Protein AF-A0A345VII1-F1 (afdb_monomer)

Mean predicted aligned error: 13.15 Å

Nearest PDB structures (foldseek):
  8q90-assembly1_B  TM=6.879E-01  e=6.626E-01  Haloferax mediterranei
  2dbb-assembly1_B  TM=5.828E-01  e=3.978E-01  Pyrococcus horikoshii OT3
  2pmh-assembly1_A  TM=6.016E-01  e=6.260E-01  Sulfurisphaera tokodaii str. 7
  2efo-assembly1_A  TM=4.997E-01  e=2.831E-01  Sulfurisphaera tokodaii str. 7
  2cfx-assembly1_C  TM=5.653E-01  e=1.737E+00  Bacillus subtilis

Foldseek 3Di:
DDDQDPVLLVVLLVQQVDPPDDLVVSCVVVVHDSVVSVVSVVVCCVPVVRHRQHDDDPVLLVCCQVPCQPQNQPRSCVVSVYDSVVSVVSCVVVVHHHNPVVLVVLLVVQLVCQVVVDALVVSCVVVVHDSVVSVVSCVVVVSPHHHDDPVRVVVVVVVVVVVVVVPDPDPPDD

Organism: NCBI:txid82348

Solvent-accessible surface area (backbone atoms only — not comparable to full-atom values): 10188 Å² total; per-residue (Å²): 132,88,78,82,52,66,66,62,49,51,52,49,53,54,44,31,67,43,83,82,68,50,65,61,60,53,12,60,76,70,74,46,52,52,66,59,49,52,52,51,50,54,48,40,36,73,76,70,64,53,63,50,71,88,56,83,48,73,67,56,50,52,49,46,71,75,40,28,41,78,60,28,41,62,58,48,12,64,76,68,75,49,54,35,68,61,42,44,55,50,32,53,77,69,74,48,61,59,56,68,54,70,56,53,56,50,50,53,51,52,51,52,43,36,75,74,66,41,33,52,74,55,48,22,64,74,69,73,45,56,66,67,59,53,50,49,50,30,65,78,65,70,60,78,64,42,72,74,51,74,66,59,48,52,51,50,51,50,55,51,50,53,57,51,62,71,66,53,81,79,78,75,80,127

Structure (mmCIF, N/CA/C/O backbone):
data_AF-A0A345VII1-F1
#
_entry.id   AF-A0A345VII1-F1
#
loop_
_atom_site.group_PDB
_atom_site.id
_atom_site.type_symbol
_atom_site.label_atom_id
_atom_site.label_alt_id
_atom_site.label_comp_id
_atom_site.label_asym_id
_atom_site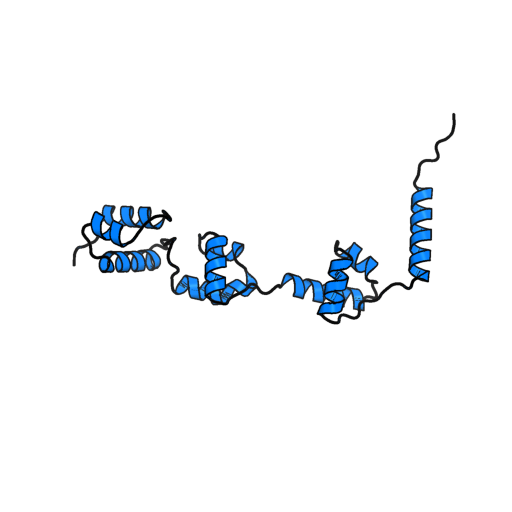.label_entity_id
_atom_site.label_seq_id
_atom_site.pdbx_PDB_ins_code
_atom_site.Cartn_x
_atom_site.Cartn_y
_atom_site.Cartn_z
_atom_site.occupancy
_atom_site.B_iso_or_equiv
_atom_site.auth_seq_id
_atom_site.auth_comp_id
_atom_site.auth_asym_id
_atom_site.auth_atom_id
_atom_site.pdbx_PDB_model_num
ATOM 1 N N . MET A 1 1 ? -27.534 2.969 29.609 1.00 61.22 1 MET A N 1
ATOM 2 C CA . MET A 1 1 ? -26.223 3.123 28.932 1.00 61.22 1 MET A CA 1
ATOM 3 C C . MET A 1 1 ? -25.703 4.528 29.203 1.00 61.22 1 MET A C 1
ATOM 5 O O . MET A 1 1 ? -26.478 5.458 29.041 1.00 61.22 1 MET A O 1
ATOM 9 N N . LYS A 1 2 ? -24.439 4.694 29.624 1.00 80.56 2 LYS A N 1
ATOM 10 C CA . LYS A 1 2 ? -23.832 6.023 29.838 1.00 80.56 2 LYS A CA 1
ATOM 11 C C . LYS A 1 2 ? -23.651 6.728 28.487 1.00 80.56 2 LYS A C 1
ATOM 13 O O . LYS A 1 2 ? -22.899 6.229 27.642 1.00 80.56 2 LYS A O 1
ATOM 18 N N . VAL A 1 3 ? -24.327 7.861 28.295 1.00 91.00 3 VAL A N 1
ATOM 19 C CA . VAL A 1 3 ? -24.188 8.724 27.107 1.00 91.00 3 VAL A CA 1
ATOM 20 C C . VAL A 1 3 ? -22.751 9.244 27.031 1.00 91.00 3 VAL A C 1
ATOM 22 O O . VAL A 1 3 ? -22.128 9.450 28.068 1.00 91.00 3 VAL A O 1
ATOM 25 N N . TRP A 1 4 ? -22.186 9.344 25.828 1.00 95.44 4 TRP A N 1
ATOM 26 C CA . TRP A 1 4 ? -20.849 9.911 25.621 1.00 95.44 4 TRP A CA 1
ATOM 27 C C . TRP A 1 4 ? -20.920 11.431 25.662 1.00 95.44 4 TRP A C 1
ATOM 29 O O . TRP A 1 4 ? -21.730 11.988 24.923 1.00 95.44 4 TRP A O 1
ATOM 39 N N . SER A 1 5 ? -20.080 12.071 26.477 1.00 95.88 5 SER A N 1
ATOM 40 C CA . SER A 1 5 ? -19.937 13.530 26.429 1.00 95.88 5 SER A CA 1
ATOM 41 C C . SER A 1 5 ? -19.120 13.966 25.207 1.00 95.88 5 SER A C 1
ATOM 43 O O . SER A 1 5 ? -18.499 13.135 24.521 1.00 95.88 5 SER A O 1
ATOM 45 N N . GLU A 1 6 ? -19.151 15.263 24.910 1.00 94.44 6 GLU A N 1
ATOM 46 C CA . GLU A 1 6 ? -18.331 15.852 23.849 1.00 94.44 6 GLU A CA 1
ATOM 47 C C . GLU A 1 6 ? -16.846 15.724 24.200 1.00 94.44 6 GLU A C 1
ATOM 49 O O . GLU A 1 6 ? -16.083 15.192 23.403 1.00 94.44 6 GLU A O 1
ATOM 54 N N . GLU A 1 7 ? -16.463 16.007 25.446 1.00 94.94 7 GLU A N 1
ATOM 55 C CA . GLU A 1 7 ? -15.080 15.920 25.927 1.00 94.94 7 GLU A CA 1
ATOM 56 C C . GLU A 1 7 ? -14.535 14.485 25.884 1.00 94.94 7 GLU A C 1
ATOM 58 O O . GLU A 1 7 ? -13.402 14.257 25.460 1.00 94.94 7 GLU A O 1
ATOM 63 N N . GLU A 1 8 ? -15.341 13.485 26.273 1.00 95.81 8 GLU A N 1
ATOM 64 C CA . GLU A 1 8 ? -14.959 12.070 26.139 1.00 95.81 8 GLU A CA 1
ATOM 65 C C . GLU A 1 8 ? -14.763 11.691 24.659 1.00 95.81 8 GLU A C 1
ATOM 67 O O . GLU A 1 8 ? -13.914 10.858 24.326 1.00 95.81 8 GLU A O 1
ATOM 72 N N . THR A 1 9 ? -15.571 12.271 23.765 1.00 95.19 9 THR A N 1
ATOM 73 C CA . THR A 1 9 ? -15.489 12.026 22.321 1.00 95.19 9 THR A CA 1
ATOM 74 C C . THR A 1 9 ? -14.246 12.685 21.725 1.00 95.19 9 THR A C 1
ATOM 76 O O . THR A 1 9 ? -13.521 12.022 20.982 1.00 95.19 9 THR A O 1
ATOM 79 N N . ASP A 1 10 ? -13.957 13.929 22.093 1.00 94.12 10 ASP A N 1
ATOM 80 C CA . ASP A 1 10 ? -12.792 14.683 21.631 1.00 94.12 10 ASP A CA 1
ATOM 81 C C . ASP A 1 10 ? -11.490 14.056 22.117 1.00 94.12 10 ASP A C 1
ATOM 83 O O . ASP A 1 10 ? -10.571 13.842 21.324 1.00 94.12 10 ASP A O 1
ATOM 87 N N . TYR A 1 11 ? -11.436 13.652 23.390 1.00 94.12 11 TYR A N 1
ATOM 88 C CA . TYR A 1 11 ? -10.303 12.907 23.929 1.00 94.12 11 TYR A CA 1
ATOM 89 C C . TYR A 1 11 ? -10.073 11.601 23.159 1.00 94.12 11 TYR A C 1
ATOM 91 O O . TYR A 1 11 ? -8.945 11.279 22.783 1.00 94.12 11 TYR A O 1
ATOM 99 N N . LEU A 1 12 ? -11.144 10.857 22.863 1.00 93.56 12 LEU A N 1
ATOM 100 C CA . LEU A 1 12 ? -11.037 9.631 22.080 1.00 93.56 12 LEU A CA 1
ATOM 101 C C . LEU A 1 12 ? -10.494 9.910 20.671 1.00 93.56 12 LEU A C 1
ATOM 103 O O . LEU A 1 12 ? -9.603 9.193 20.223 1.00 93.56 12 LEU A O 1
ATOM 107 N N . ILE A 1 13 ? -10.994 10.937 19.978 1.00 91.88 13 ILE A N 1
ATOM 108 C CA . ILE A 1 13 ? -10.514 11.329 18.643 1.00 91.88 13 ILE A CA 1
ATOM 109 C C . ILE A 1 13 ? -9.035 11.724 18.693 1.00 91.88 13 ILE A C 1
ATOM 111 O O . ILE A 1 13 ? -8.254 11.266 17.854 1.00 91.88 13 ILE A O 1
ATOM 115 N N . TYR A 1 14 ? -8.639 12.504 19.701 1.00 90.69 14 TYR A N 1
ATOM 116 C CA . TYR A 1 14 ? -7.248 12.869 19.940 1.00 90.69 14 TYR A CA 1
ATOM 117 C C . TYR A 1 14 ? -6.367 11.622 20.088 1.00 90.69 14 TYR A C 1
ATOM 119 O O . TYR A 1 14 ? -5.403 11.456 19.338 1.00 90.69 14 TYR A O 1
ATOM 127 N N . CYS A 1 15 ? -6.739 10.683 20.961 1.00 90.69 15 CYS A N 1
ATOM 128 C CA . CYS A 1 15 ? -5.976 9.452 21.145 1.00 90.69 15 CYS A CA 1
ATOM 129 C C . CYS A 1 15 ? -5.894 8.605 19.871 1.00 90.69 15 CYS A C 1
ATOM 131 O O . CYS A 1 15 ? -4.831 8.070 19.584 1.00 90.69 15 CYS A O 1
ATOM 133 N N . LEU A 1 16 ? -6.979 8.487 19.095 1.00 88.44 16 LEU A N 1
ATOM 134 C CA . LEU A 1 16 ? -6.993 7.724 17.837 1.00 88.44 16 LEU A CA 1
ATOM 135 C C . LEU A 1 16 ? -6.029 8.285 16.779 1.00 88.44 16 LEU A C 1
ATOM 137 O O . LEU A 1 16 ? -5.558 7.530 15.919 1.00 88.44 16 LEU A O 1
ATOM 141 N N . SER A 1 17 ? -5.777 9.596 16.830 1.00 82.19 17 SER A N 1
ATOM 142 C CA . SER A 1 17 ? -4.852 10.290 15.935 1.00 82.19 17 SER A CA 1
ATOM 143 C C . SER A 1 17 ? -3.384 10.046 16.302 1.00 82.19 17 SER A C 1
ATOM 145 O O . SER A 1 17 ? -2.533 9.937 15.412 1.00 82.19 17 SER A O 1
ATOM 147 N N . ASP A 1 18 ? -3.093 9.880 17.595 1.00 77.94 18 ASP A N 1
ATOM 148 C CA . ASP A 1 18 ? -1.789 9.441 18.073 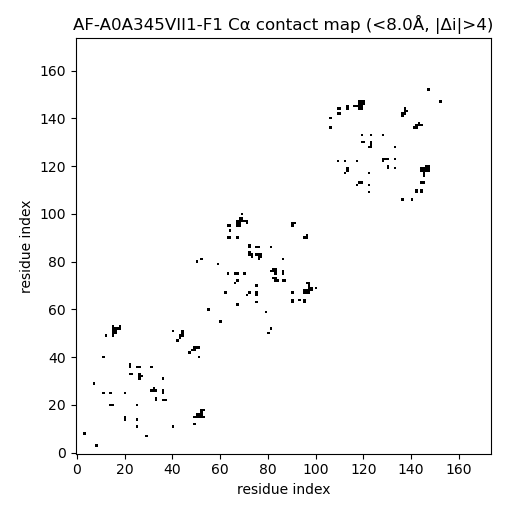1.00 77.94 18 ASP A CA 1
ATOM 149 C C . ASP A 1 18 ? -1.598 7.951 17.728 1.00 77.94 18 ASP A C 1
ATOM 151 O O . ASP A 1 18 ? -2.510 7.138 17.796 1.00 77.94 18 ASP A O 1
ATOM 155 N N . ARG A 1 19 ? -0.406 7.543 17.297 1.00 68.31 19 ARG A N 1
ATOM 156 C CA . ARG A 1 19 ? -0.123 6.137 16.953 1.00 68.31 19 ARG A CA 1
ATOM 157 C C . ARG A 1 19 ? 0.231 5.288 18.173 1.00 68.31 19 ARG A C 1
ATOM 159 O O . ARG A 1 19 ? 0.369 4.071 18.032 1.00 68.31 19 ARG A O 1
ATOM 166 N N . SER A 1 20 ? 0.399 5.913 19.336 1.00 73.25 20 SER A N 1
ATOM 167 C CA . SER A 1 20 ? 0.918 5.277 20.547 1.00 73.25 20 SER A CA 1
ATOM 168 C C . SER A 1 20 ? -0.156 4.668 21.462 1.00 73.25 20 SER A C 1
ATOM 170 O O . SER A 1 20 ? 0.176 3.865 22.331 1.00 73.25 20 SER A O 1
ATOM 172 N N . TYR A 1 21 ? -1.443 4.968 21.250 1.00 82.31 21 TYR A N 1
ATOM 173 C CA . TYR A 1 21 ? -2.481 4.612 22.221 1.00 82.31 21 TYR A CA 1
ATOM 174 C C . TYR A 1 21 ? -2.796 3.107 22.322 1.00 82.31 21 TYR A C 1
ATOM 176 O O . TYR A 1 21 ? -2.658 2.287 21.393 1.00 82.31 21 TYR A O 1
ATOM 184 N N . ASN A 1 22 ? -3.347 2.764 23.483 1.00 87.31 22 ASN A N 1
ATOM 185 C CA . ASN A 1 22 ? -3.971 1.489 23.781 1.00 87.31 22 ASN A CA 1
ATOM 186 C C . ASN A 1 22 ? -5.424 1.723 24.216 1.00 87.31 22 ASN A C 1
ATOM 188 O O . ASN A 1 22 ? -5.724 2.597 25.021 1.00 87.31 22 ASN A O 1
ATOM 192 N N . ARG A 1 23 ? -6.354 0.927 23.674 1.00 91.19 23 ARG A N 1
ATOM 193 C CA . ARG A 1 23 ? -7.783 1.038 24.006 1.00 91.19 23 ARG A CA 1
ATOM 194 C C . ARG A 1 23 ? -8.074 0.688 25.466 1.00 91.19 23 ARG A C 1
ATOM 196 O O . ARG A 1 23 ? -9.090 1.145 25.974 1.00 91.19 23 ARG A O 1
ATOM 203 N N . LYS A 1 24 ? -7.227 -0.125 26.111 1.00 93.00 24 LYS A N 1
ATOM 204 C CA . LYS A 1 24 ? -7.336 -0.425 27.547 1.00 93.00 24 LYS A CA 1
ATOM 205 C C . LYS A 1 24 ? -7.081 0.828 28.380 1.00 93.00 24 LYS A C 1
ATOM 207 O O . LYS A 1 24 ? -7.939 1.187 29.168 1.00 93.00 24 LYS A O 1
ATOM 212 N N . ASP A 1 25 ? -5.992 1.529 28.095 1.00 92.38 25 ASP A N 1
ATOM 213 C CA . ASP A 1 25 ? -5.588 2.740 28.813 1.00 92.38 25 ASP A CA 1
ATOM 214 C C . ASP A 1 25 ? -6.625 3.863 28.625 1.00 92.38 25 ASP A C 1
ATOM 216 O O . ASP A 1 25 ? -7.009 4.528 29.580 1.00 92.38 25 ASP A O 1
ATOM 220 N N . ILE A 1 26 ? -7.180 4.011 27.412 1.00 93.56 26 ILE A N 1
ATOM 221 C CA . ILE A 1 26 ? -8.301 4.938 27.156 1.00 93.56 26 ILE A CA 1
ATOM 222 C C . ILE A 1 26 ? -9.537 4.553 27.976 1.00 93.56 26 ILE A C 1
ATOM 224 O O . ILE A 1 26 ? -10.226 5.415 28.515 1.00 93.56 26 ILE A O 1
ATOM 228 N N . ALA A 1 27 ? -9.861 3.261 28.026 1.00 95.12 27 ALA A N 1
ATOM 229 C CA . ALA A 1 27 ? -11.020 2.769 28.757 1.00 95.12 27 ALA A CA 1
ATOM 230 C C . ALA A 1 27 ? -10.871 3.020 30.265 1.00 95.12 27 ALA A C 1
ATOM 232 O O . ALA A 1 27 ? -11.819 3.484 30.894 1.00 95.12 27 ALA A O 1
ATOM 233 N N . GLU A 1 28 ? -9.678 2.784 30.808 1.00 95.69 28 GLU A N 1
ATOM 234 C CA . GLU A 1 28 ? -9.321 3.081 32.194 1.00 95.69 28 GLU A CA 1
ATOM 235 C C . GLU A 1 28 ? -9.428 4.580 32.495 1.00 95.69 28 GLU A C 1
ATOM 237 O O . GLU A 1 28 ? -10.163 4.961 33.402 1.00 95.69 28 GLU A O 1
ATOM 242 N N . PHE A 1 29 ? -8.805 5.432 31.673 1.00 94.31 29 PHE A N 1
ATOM 243 C CA . PHE A 1 29 ? -8.842 6.888 31.843 1.00 94.31 29 PHE A CA 1
ATOM 244 C C . PHE A 1 29 ? -10.268 7.459 31.797 1.00 94.31 29 PHE A C 1
ATOM 246 O O . PHE A 1 29 ? -10.630 8.311 32.603 1.00 94.31 29 PHE A O 1
ATOM 253 N N . LEU A 1 30 ? -11.106 6.968 30.879 1.00 94.06 30 LEU A N 1
ATOM 254 C CA . LEU A 1 30 ? -12.494 7.420 30.731 1.00 94.06 30 LEU A CA 1
ATOM 255 C C . LEU A 1 30 ? -13.472 6.739 31.707 1.00 94.06 30 LEU A C 1
ATOM 257 O O . LEU A 1 30 ? -14.671 7.040 31.685 1.00 94.06 30 LEU A O 1
ATOM 261 N N . GLY A 1 31 ? -13.010 5.777 32.514 1.00 95.12 31 GLY A N 1
ATOM 262 C CA . GLY A 1 31 ? -13.871 4.969 33.380 1.00 95.12 31 GLY A CA 1
ATOM 263 C C . GLY A 1 31 ? -14.953 4.206 32.601 1.00 95.12 31 GLY A C 1
ATOM 264 O O . GLY A 1 31 ? -16.108 4.131 33.026 1.00 95.12 31 GLY A O 1
ATOM 265 N N . ARG A 1 32 ? -14.617 3.686 31.415 1.00 95.06 32 ARG A N 1
ATOM 266 C CA . ARG A 1 32 ? -15.520 2.932 30.528 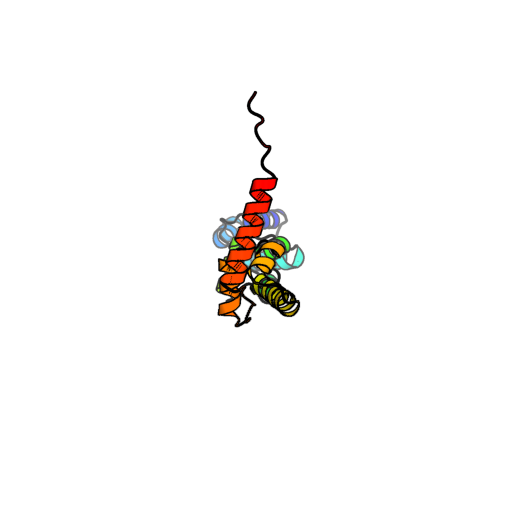1.00 95.06 32 ARG A CA 1
ATOM 267 C C . ARG A 1 32 ? -14.984 1.528 30.27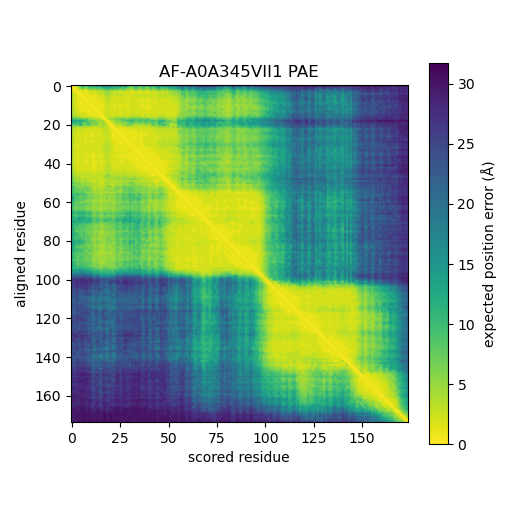2 1.00 95.06 32 ARG A C 1
ATOM 269 O O . ARG A 1 32 ? -13.818 1.230 30.478 1.00 95.06 32 ARG A O 1
ATOM 276 N N . SER A 1 33 ? -15.835 0.641 29.760 1.00 95.81 33 SER A N 1
ATOM 277 C CA . SER A 1 33 ? -15.369 -0.663 29.284 1.00 95.81 33 SER A CA 1
ATOM 278 C C . SER A 1 33 ? -14.668 -0.541 27.927 1.00 95.81 33 SER A C 1
ATOM 280 O O . SER A 1 33 ? -15.056 0.264 27.074 1.00 95.81 33 SER A O 1
ATOM 282 N N . VAL A 1 34 ? -13.685 -1.410 27.675 1.00 95.31 34 VAL A N 1
ATOM 283 C CA . VAL A 1 34 ? -13.000 -1.513 26.371 1.00 95.31 34 VAL A CA 1
ATOM 284 C C . VAL A 1 34 ? -13.996 -1.753 25.229 1.00 95.31 34 VAL A C 1
ATOM 286 O O . VAL A 1 34 ? -13.821 -1.233 24.124 1.00 95.31 34 VAL A O 1
ATOM 289 N N . SER A 1 35 ? -15.076 -2.494 25.494 1.00 94.19 35 SER A N 1
ATOM 290 C CA . SER A 1 35 ? -16.165 -2.724 24.541 1.00 94.19 35 SER A CA 1
ATOM 291 C C . SER A 1 35 ? -16.930 -1.436 24.224 1.00 94.19 35 SER A C 1
ATOM 293 O O . SER A 1 35 ? -17.194 -1.160 23.056 1.00 94.19 35 SER A O 1
ATOM 295 N N . SER A 1 36 ? -17.226 -0.601 25.230 1.00 95.19 36 SER A N 1
ATOM 296 C CA . SER A 1 36 ? -17.854 0.711 25.018 1.00 95.19 36 SER A CA 1
ATOM 297 C C . SER A 1 36 ? -16.968 1.622 24.167 1.00 95.19 36 SER A C 1
ATOM 299 O O . SER A 1 36 ? -17.471 2.276 23.254 1.00 95.19 36 SER A O 1
ATOM 301 N N . VAL A 1 37 ? -15.660 1.657 24.445 1.00 94.69 37 VAL A N 1
ATOM 302 C CA . VAL A 1 37 ? -14.685 2.426 23.654 1.00 94.69 37 VAL A CA 1
ATOM 303 C C . VAL A 1 37 ? -14.642 1.906 22.217 1.00 94.69 37 VAL A C 1
ATOM 305 O O . VAL A 1 37 ? -14.792 2.679 21.277 1.00 94.69 37 VAL A O 1
ATOM 308 N N . SER A 1 38 ? -14.528 0.590 22.024 1.00 91.88 38 SER A N 1
ATOM 309 C CA . SER A 1 38 ? -14.468 -0.027 20.691 1.00 91.88 38 SER A CA 1
ATOM 310 C C . SER A 1 38 ? -15.723 0.252 19.857 1.00 91.88 38 SER A C 1
ATOM 312 O O . SER A 1 38 ? -15.606 0.591 18.678 1.00 91.88 38 SER A O 1
ATOM 314 N N . ASN A 1 39 ? -16.909 0.191 20.469 1.00 92.88 39 ASN A N 1
ATOM 315 C CA . ASN A 1 39 ? -18.166 0.535 19.804 1.00 92.88 39 ASN A CA 1
ATOM 316 C C . ASN A 1 39 ? -18.221 2.019 19.426 1.00 92.88 39 ASN A C 1
ATOM 318 O O . ASN A 1 39 ? -18.589 2.351 18.300 1.00 92.88 39 ASN A O 1
ATOM 322 N N . LYS A 1 40 ? -17.807 2.925 20.321 1.00 94.38 40 LYS A N 1
ATOM 323 C CA . LYS A 1 40 ? -17.756 4.361 20.008 1.00 94.38 40 LYS A CA 1
ATOM 324 C C . LYS A 1 40 ? -16.795 4.650 18.857 1.00 94.38 40 LYS A C 1
ATOM 326 O O . LYS A 1 40 ? -17.184 5.361 17.936 1.00 94.38 40 LYS A O 1
ATOM 331 N N . ILE A 1 41 ? -15.601 4.050 18.855 1.00 92.25 41 ILE A N 1
ATOM 332 C CA . ILE A 1 41 ? -14.646 4.152 17.740 1.00 92.25 41 ILE A CA 1
ATOM 333 C C . ILE A 1 41 ? -15.313 3.687 16.444 1.00 92.25 41 ILE A C 1
ATOM 335 O O . ILE A 1 41 ? -15.279 4.404 15.450 1.00 92.25 41 ILE A O 1
ATOM 339 N N . TYR A 1 42 ? -15.950 2.512 16.440 1.00 88.81 42 TYR A N 1
ATOM 340 C CA . TYR A 1 42 ? -16.652 2.001 15.260 1.00 88.81 42 TYR A CA 1
ATOM 341 C C . TYR A 1 42 ? -17.668 3.013 14.705 1.00 88.81 42 TYR A C 1
ATOM 343 O O . TYR A 1 42 ? -17.669 3.283 13.502 1.00 88.81 42 TYR A O 1
ATOM 351 N N . HIS A 1 43 ? -18.482 3.617 15.575 1.00 90.75 43 HIS A N 1
ATOM 352 C CA . HIS A 1 43 ? -19.446 4.634 15.165 1.00 90.75 43 HIS A CA 1
ATOM 353 C C . HIS A 1 43 ? -18.767 5.887 14.609 1.00 90.75 43 HIS A C 1
ATOM 355 O O . HIS A 1 43 ? -19.103 6.283 13.499 1.00 90.75 43 HIS A O 1
ATOM 361 N N . LEU A 1 44 ? -17.771 6.447 15.303 1.00 90.62 44 LEU A N 1
ATOM 362 C CA . LEU A 1 44 ? -17.034 7.637 14.853 1.00 90.62 44 LEU A CA 1
ATOM 363 C C . LEU A 1 44 ? -16.400 7.443 13.471 1.00 90.62 44 LEU A C 1
ATOM 365 O O . LEU A 1 44 ? -16.466 8.324 12.618 1.00 90.62 44 LEU A O 1
ATOM 369 N N . ARG A 1 45 ? -15.846 6.258 13.207 1.00 86.06 45 ARG A N 1
ATOM 370 C CA . ARG A 1 45 ? -15.290 5.918 11.892 1.00 86.06 45 ARG A CA 1
ATOM 371 C C . ARG A 1 45 ? -16.353 5.915 10.797 1.00 86.06 45 ARG A C 1
ATOM 373 O O . ARG A 1 45 ? -16.086 6.353 9.684 1.00 86.06 45 ARG A O 1
ATOM 380 N N . LYS A 1 46 ? -17.550 5.407 11.103 1.00 81.94 46 LYS A N 1
ATOM 381 C CA . LYS A 1 46 ? -18.655 5.288 10.145 1.00 81.94 46 LYS A CA 1
ATOM 382 C C . LYS A 1 46 ? -19.363 6.622 9.898 1.00 81.94 46 LYS A C 1
ATOM 384 O O . LYS A 1 46 ? -19.773 6.871 8.771 1.00 81.94 46 LYS A O 1
ATOM 389 N N . THR A 1 47 ? -19.542 7.441 10.933 1.00 87.50 47 THR A N 1
ATOM 390 C CA . THR A 1 47 ? -20.357 8.664 10.866 1.00 87.50 47 THR A CA 1
ATOM 391 C C . THR A 1 47 ? -19.536 9.926 10.637 1.00 87.50 47 THR A C 1
ATOM 393 O O . THR A 1 47 ? -20.022 10.837 9.983 1.00 87.50 47 THR A O 1
ATOM 396 N N . GLN A 1 48 ? -18.311 9.988 11.162 1.00 87.25 48 GLN A N 1
ATOM 397 C CA . GLN A 1 48 ? -17.454 11.181 11.115 1.00 87.25 48 GLN A CA 1
ATOM 398 C C . GLN A 1 48 ? -16.143 10.949 10.349 1.00 87.25 48 GLN A C 1
ATOM 400 O O . GLN A 1 48 ? -15.337 11.862 10.222 1.00 87.25 48 GLN A O 1
ATOM 405 N N . GLY A 1 49 ? -15.897 9.735 9.843 1.00 82.06 49 GLY A N 1
ATOM 406 C CA . GLY A 1 49 ? -14.689 9.431 9.071 1.00 82.06 49 GLY A CA 1
ATOM 407 C C . GLY A 1 49 ? -13.395 9.457 9.890 1.00 82.06 49 GLY A C 1
ATOM 408 O O . GLY A 1 49 ? -12.314 9.545 9.312 1.00 82.06 49 GLY A O 1
ATOM 409 N N . VAL A 1 50 ? -13.484 9.369 11.222 1.00 86.62 50 VAL A N 1
ATOM 410 C CA . VAL A 1 50 ? -12.309 9.349 12.106 1.00 86.62 50 VAL A CA 1
ATOM 411 C C . VAL A 1 50 ? -11.393 8.183 11.726 1.00 86.62 50 VAL A C 1
ATOM 413 O O . VAL A 1 50 ? -11.855 7.063 11.502 1.00 86.62 50 VAL A O 1
ATOM 416 N N . ILE A 1 51 ? -10.084 8.425 11.653 1.00 83.31 51 ILE A N 1
ATOM 417 C CA . ILE A 1 51 ? -9.101 7.401 11.285 1.00 83.31 51 ILE A CA 1
ATOM 418 C C . ILE A 1 51 ? -8.522 6.779 12.557 1.00 83.31 51 ILE A C 1
ATOM 420 O O . ILE A 1 51 ? -7.865 7.449 13.343 1.00 83.31 51 ILE A O 1
ATOM 424 N N . ASP A 1 52 ? -8.719 5.470 12.731 1.00 85.94 52 ASP A N 1
ATOM 425 C CA . ASP A 1 52 ? -7.994 4.675 13.729 1.00 85.94 52 ASP A CA 1
ATOM 426 C C . ASP A 1 52 ? -6.633 4.290 13.130 1.00 85.94 52 ASP A C 1
ATOM 428 O O . ASP A 1 52 ? -6.533 3.404 12.267 1.00 85.94 52 ASP A O 1
ATOM 432 N N . ALA A 1 53 ? -5.572 4.979 13.557 1.00 79.69 53 ALA A N 1
ATOM 433 C CA . ALA A 1 53 ? -4.242 4.799 12.985 1.00 79.69 53 ALA A CA 1
ATOM 434 C C . ALA A 1 53 ? -3.714 3.356 13.123 1.00 79.69 53 ALA A C 1
ATOM 436 O O . ALA A 1 53 ? -2.917 2.905 12.291 1.00 79.69 53 ALA A O 1
ATOM 437 N N . LYS A 1 54 ? -4.198 2.608 14.123 1.00 82.12 54 LYS A N 1
ATOM 438 C CA . LYS A 1 54 ? -3.751 1.254 14.469 1.00 82.12 54 LYS A CA 1
ATOM 439 C C . LYS A 1 54 ? -4.575 0.156 13.783 1.00 82.12 54 LYS A C 1
ATOM 441 O O . LYS A 1 54 ? -4.027 -0.894 13.452 1.00 82.12 54 LYS A O 1
ATOM 446 N N . HIS A 1 55 ? -5.854 0.396 13.491 1.00 85.19 55 HIS A N 1
ATOM 447 C CA . HIS A 1 55 ? -6.787 -0.616 12.984 1.00 85.19 55 HIS A CA 1
ATOM 448 C C . HIS A 1 55 ? -7.451 -0.208 11.669 1.00 85.19 55 HIS A C 1
ATOM 450 O O . HIS A 1 55 ? -8.041 0.862 11.541 1.00 85.19 55 HIS A O 1
ATOM 456 N N . TYR A 1 56 ? -7.448 -1.123 10.703 1.00 88.38 56 TYR A N 1
ATOM 457 C CA . TYR A 1 56 ? -8.167 -0.972 9.437 1.00 88.38 56 TYR A CA 1
ATOM 458 C C . TYR A 1 56 ? -9.628 -1.407 9.589 1.00 88.38 56 TYR A C 1
ATOM 460 O O . TYR A 1 56 ? -9.925 -2.364 10.298 1.00 88.38 56 TYR A O 1
ATOM 468 N N . SER A 1 57 ? -10.542 -0.682 8.952 1.00 85.81 57 SER A N 1
ATOM 469 C CA . SER A 1 57 ? -11.971 -1.015 8.876 1.00 85.81 57 SER A CA 1
ATOM 470 C C . SER A 1 57 ? -12.204 -2.016 7.762 1.00 85.81 57 SER A C 1
ATOM 472 O O . SER A 1 57 ? -11.399 -2.124 6.836 1.00 85.81 57 SER A O 1
ATOM 474 N N . ASP A 1 58 ? -13.359 -2.670 7.788 1.00 87.25 58 ASP A N 1
ATOM 475 C CA . ASP A 1 58 ? -13.790 -3.538 6.695 1.00 87.25 58 ASP A CA 1
ATOM 476 C C . ASP A 1 58 ? -13.893 -2.781 5.368 1.00 87.25 58 ASP A C 1
ATOM 478 O O . ASP A 1 58 ? -13.523 -3.316 4.323 1.00 87.25 58 ASP A O 1
ATOM 482 N N . PHE A 1 59 ? -14.318 -1.513 5.404 1.00 86.81 59 PHE A N 1
ATOM 483 C CA . PHE A 1 59 ? -14.332 -0.642 4.230 1.00 86.81 59 PHE A CA 1
ATOM 484 C C . PHE A 1 59 ? -12.923 -0.422 3.669 1.00 86.81 59 PHE A C 1
ATOM 486 O O . PHE A 1 59 ? -12.696 -0.658 2.483 1.00 86.81 59 PHE A O 1
ATOM 493 N N . GLU A 1 60 ? -11.960 -0.038 4.512 1.00 90.94 60 GLU A N 1
ATOM 494 C CA . GLU A 1 60 ? -10.571 0.153 4.080 1.00 90.94 60 GLU A CA 1
ATOM 495 C C . GLU A 1 60 ? -9.961 -1.152 3.564 1.00 90.94 60 GLU A C 1
ATOM 497 O O . GLU A 1 60 ? -9.296 -1.154 2.533 1.00 90.94 60 GLU A O 1
ATOM 502 N N . ILE A 1 61 ? -10.218 -2.280 4.233 1.00 94.06 61 ILE A N 1
ATOM 503 C CA . ILE A 1 61 ? -9.754 -3.602 3.791 1.00 94.06 61 ILE A CA 1
ATOM 504 C C . ILE A 1 61 ? -10.341 -3.940 2.417 1.00 94.06 61 ILE A C 1
ATOM 506 O O . ILE A 1 61 ? -9.603 -4.373 1.528 1.00 94.06 61 ILE A O 1
ATOM 510 N N . LYS A 1 62 ? -11.646 -3.723 2.218 1.00 94.44 62 LYS A N 1
ATOM 511 C CA . LYS A 1 62 ? -12.327 -3.943 0.936 1.00 94.44 62 LYS A CA 1
ATOM 512 C C . LYS A 1 62 ? -11.750 -3.042 -0.155 1.00 94.44 62 LYS A C 1
ATOM 514 O O . LYS A 1 62 ? -11.484 -3.518 -1.258 1.00 94.44 62 LYS A O 1
ATOM 519 N N . LEU A 1 63 ? -11.491 -1.772 0.154 1.00 93.19 63 LEU A N 1
ATOM 520 C CA . LEU A 1 63 ? -10.893 -0.828 -0.787 1.00 93.19 63 LEU A CA 1
ATOM 521 C C . LEU A 1 63 ? -9.463 -1.234 -1.170 1.00 93.19 63 LEU A C 1
ATOM 523 O O . LEU A 1 63 ? -9.128 -1.235 -2.354 1.00 93.19 63 LEU A O 1
ATOM 527 N N . ILE A 1 64 ? -8.637 -1.632 -0.197 1.00 94.75 64 ILE A N 1
ATOM 528 C CA . ILE A 1 64 ? -7.275 -2.124 -0.439 1.00 94.75 64 ILE A CA 1
ATOM 529 C C . ILE A 1 64 ? -7.326 -3.348 -1.358 1.00 94.75 64 ILE A C 1
ATOM 531 O O . ILE A 1 64 ? -6.682 -3.345 -2.405 1.00 94.75 64 ILE A O 1
ATOM 535 N N . LYS A 1 65 ? -8.145 -4.358 -1.044 1.00 94.25 65 LYS A N 1
ATOM 536 C CA . LYS A 1 65 ? -8.268 -5.563 -1.883 1.00 94.25 65 LYS A CA 1
ATOM 537 C C . LYS A 1 65 ? -8.658 -5.236 -3.328 1.00 94.25 65 LYS A C 1
ATOM 539 O O . LYS A 1 65 ? -8.062 -5.764 -4.266 1.00 94.25 65 LYS A O 1
ATOM 544 N N . ASN A 1 66 ? -9.608 -4.322 -3.506 1.00 92.19 66 ASN A N 1
ATOM 545 C CA . ASN A 1 66 ? -10.172 -4.018 -4.817 1.00 92.19 66 ASN A CA 1
ATOM 546 C C . ASN A 1 66 ? -9.332 -3.047 -5.653 1.00 92.19 66 ASN A C 1
ATOM 548 O O . ASN A 1 66 ? -9.461 -3.051 -6.871 1.00 92.19 66 ASN A O 1
ATOM 552 N N . SER A 1 67 ? -8.482 -2.222 -5.040 1.00 90.94 67 SER A N 1
ATOM 553 C CA . SER A 1 67 ? -7.839 -1.100 -5.743 1.00 90.94 67 SER A CA 1
ATOM 554 C C . SER A 1 67 ? -6.310 -1.118 -5.691 1.00 9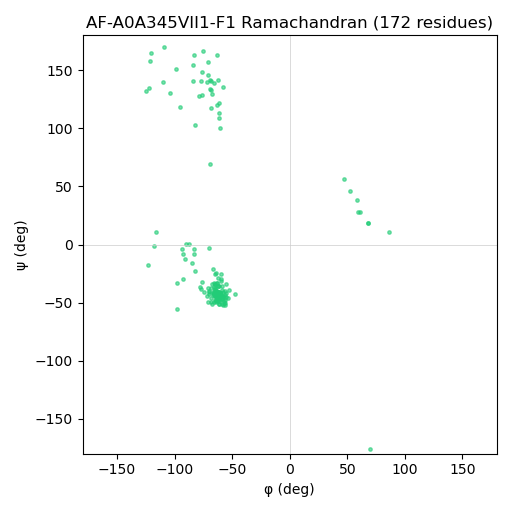0.94 67 SER A C 1
ATOM 556 O O . SER A 1 67 ? -5.665 -0.464 -6.518 1.00 90.94 67 SER A O 1
ATOM 558 N N . TYR A 1 68 ? -5.702 -1.869 -4.764 1.00 91.44 68 TYR A N 1
ATOM 559 C CA . TYR A 1 68 ? -4.252 -1.831 -4.524 1.00 91.44 68 TYR A CA 1
ATOM 560 C C . TYR A 1 68 ? -3.426 -2.288 -5.721 1.00 91.44 68 TYR A C 1
ATOM 562 O O . TYR A 1 68 ? -2.370 -1.724 -6.004 1.00 91.44 68 TYR A O 1
ATOM 570 N N . HIS A 1 69 ? -3.947 -3.241 -6.492 1.00 85.12 69 HIS A N 1
ATOM 571 C CA . HIS A 1 69 ? -3.292 -3.727 -7.698 1.00 85.12 69 HIS A CA 1
ATOM 572 C C . HIS A 1 69 ? -3.053 -2.622 -8.744 1.00 85.12 69 HIS A C 1
ATOM 574 O O . HIS A 1 69 ? -2.081 -2.708 -9.491 1.00 85.12 69 HIS A O 1
ATOM 580 N N . ARG A 1 70 ? -3.909 -1.589 -8.793 1.00 84.00 70 ARG A N 1
ATOM 581 C CA . ARG A 1 70 ? -3.851 -0.488 -9.769 1.00 84.00 70 ARG A CA 1
ATOM 582 C C . ARG A 1 70 ? -3.157 0.749 -9.196 1.00 84.00 70 ARG A C 1
ATOM 584 O O . ARG A 1 70 ? -2.181 1.233 -9.768 1.00 84.00 70 ARG A O 1
ATOM 591 N N . LEU A 1 71 ? -3.657 1.239 -8.065 1.00 86.31 71 LEU A N 1
ATOM 592 C CA . LEU A 1 71 ? -3.210 2.490 -7.445 1.00 86.31 71 LEU A CA 1
ATOM 593 C C . LEU A 1 71 ? -1.884 2.308 -6.687 1.00 86.31 71 LEU A C 1
ATOM 595 O O . LEU A 1 71 ? -0.989 3.143 -6.749 1.00 86.31 71 LEU A O 1
ATOM 599 N N . GLY A 1 72 ? -1.690 1.158 -6.040 1.00 88.50 72 GLY A N 1
ATOM 600 C CA . GLY A 1 72 ? -0.551 0.937 -5.152 1.00 88.50 72 GLY A CA 1
ATOM 601 C C . GLY A 1 72 ? -0.640 1.756 -3.863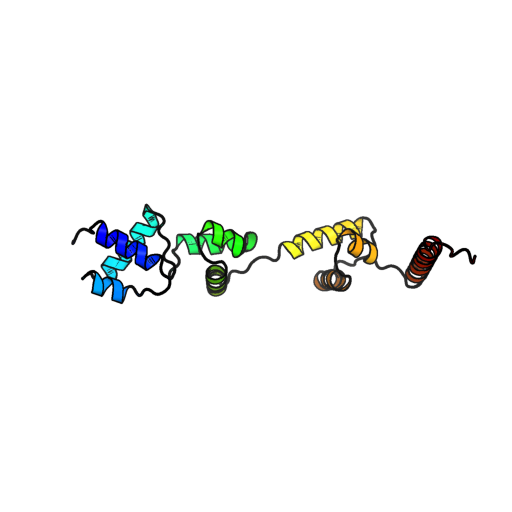 1.00 88.50 72 GLY A C 1
ATOM 602 O O . GLY A 1 72 ? -1.638 2.424 -3.588 1.00 88.50 72 GLY A O 1
ATOM 603 N N . ALA A 1 73 ? 0.409 1.672 -3.047 1.00 91.19 73 ALA A N 1
ATOM 604 C CA . ALA A 1 73 ? 0.339 2.142 -1.672 1.00 91.19 73 ALA A CA 1
ATOM 605 C C . ALA A 1 73 ? 0.214 3.654 -1.513 1.00 91.19 73 ALA A C 1
ATOM 607 O O . ALA A 1 73 ? -0.624 4.104 -0.745 1.00 91.19 73 ALA A O 1
ATOM 608 N N . LYS A 1 74 ? 1.026 4.430 -2.238 1.00 90.62 74 LYS A N 1
ATOM 609 C CA . LYS A 1 74 ? 1.069 5.893 -2.111 1.00 90.62 74 LYS A CA 1
ATOM 610 C C . LYS A 1 74 ? -0.282 6.538 -2.431 1.00 90.62 74 LYS A C 1
ATOM 612 O O . LYS A 1 74 ? -0.788 7.325 -1.641 1.00 90.62 74 LYS A O 1
ATOM 617 N N . ASP A 1 75 ? -0.879 6.153 -3.555 1.00 89.06 75 ASP A N 1
ATOM 618 C CA . ASP A 1 75 ? -2.125 6.753 -4.032 1.00 89.06 75 ASP A CA 1
ATOM 619 C C . ASP A 1 75 ? -3.310 6.361 -3.136 1.00 89.06 75 ASP A C 1
ATOM 621 O O . ASP A 1 75 ? -4.103 7.215 -2.748 1.00 89.06 75 ASP A O 1
ATOM 625 N N . LEU A 1 76 ? -3.397 5.091 -2.719 1.00 93.19 76 LEU A N 1
ATOM 626 C CA . LEU A 1 76 ? -4.434 4.658 -1.773 1.00 93.19 76 LEU A CA 1
ATOM 627 C C . LEU A 1 76 ? -4.258 5.246 -0.376 1.00 93.19 76 LEU A C 1
ATOM 629 O O . LEU A 1 76 ? -5.248 5.502 0.301 1.00 93.19 76 LEU A O 1
ATOM 633 N N . ALA A 1 77 ? -3.020 5.450 0.063 1.00 91.25 77 ALA A N 1
ATOM 634 C CA . ALA A 1 77 ? -2.733 6.034 1.363 1.00 91.25 77 ALA A CA 1
ATOM 635 C C . ALA A 1 77 ? -3.231 7.480 1.436 1.00 91.25 77 ALA A C 1
ATOM 637 O O . ALA A 1 77 ? -3.844 7.846 2.433 1.00 91.25 77 ALA A O 1
ATOM 638 N N . ASN A 1 78 ? -3.078 8.247 0.353 1.00 88.81 78 ASN A N 1
ATOM 639 C CA . ASN A 1 78 ? -3.642 9.592 0.247 1.00 88.81 78 ASN A CA 1
ATOM 640 C C . ASN A 1 78 ? -5.176 9.580 0.325 1.00 88.81 78 ASN A C 1
ATOM 642 O O . ASN A 1 78 ? -5.753 10.390 1.039 1.00 88.81 78 ASN A O 1
ATOM 646 N N . VAL A 1 79 ? -5.834 8.635 -0.358 1.00 88.31 79 VAL A N 1
ATOM 647 C CA . VAL A 1 79 ? -7.304 8.496 -0.320 1.00 88.31 79 VAL A CA 1
ATOM 648 C C . VAL A 1 79 ? -7.802 8.105 1.074 1.00 88.31 79 VAL A C 1
ATOM 650 O O . VAL A 1 79 ? -8.843 8.578 1.512 1.00 88.31 79 VAL A O 1
ATOM 653 N N . LEU A 1 80 ? -7.068 7.236 1.771 1.00 87.31 80 LEU A N 1
ATOM 654 C CA . LEU A 1 80 ? -7.442 6.735 3.095 1.00 87.31 80 LEU A CA 1
ATOM 655 C C . LEU A 1 80 ? -6.914 7.591 4.256 1.00 87.31 80 LEU A C 1
ATOM 657 O O . LEU A 1 80 ? -7.123 7.218 5.406 1.00 87.31 80 LEU A O 1
ATOM 661 N N . GLY A 1 81 ? -6.187 8.681 3.985 1.00 86.56 81 GLY A N 1
ATOM 662 C CA . GLY A 1 81 ? -5.536 9.495 5.019 1.00 86.56 81 GLY A CA 1
ATOM 663 C C . GLY A 1 81 ? -4.523 8.717 5.873 1.00 86.56 81 GLY A C 1
ATOM 664 O O . GLY A 1 81 ? -4.317 9.024 7.046 1.00 86.56 81 GLY A O 1
ATOM 665 N N . ARG A 1 82 ? -3.901 7.670 5.318 1.00 89.31 82 ARG A N 1
ATOM 666 C CA . ARG A 1 82 ? -2.934 6.806 6.017 1.00 89.31 82 ARG A CA 1
ATOM 667 C C . ARG A 1 82 ? -1.514 7.018 5.516 1.00 89.31 82 ARG A C 1
ATOM 669 O O . ARG A 1 82 ? -1.275 7.644 4.493 1.00 89.31 82 ARG A O 1
ATOM 676 N N . SER A 1 83 ? -0.540 6.445 6.224 1.00 90.38 83 SER A N 1
ATOM 677 C CA . SER A 1 83 ? 0.823 6.361 5.699 1.00 90.38 83 SER A CA 1
ATOM 678 C C . SER A 1 83 ? 0.939 5.243 4.662 1.00 90.38 83 SER A C 1
ATOM 680 O O . SER A 1 83 ? 0.412 4.143 4.855 1.00 90.38 83 SER A O 1
ATOM 682 N N . ALA A 1 84 ? 1.693 5.501 3.589 1.00 92.75 84 ALA A N 1
ATOM 683 C CA . ALA A 1 84 ? 1.981 4.500 2.562 1.00 92.75 84 ALA A CA 1
ATOM 684 C C . ALA A 1 84 ? 2.605 3.233 3.167 1.00 92.75 84 ALA A C 1
ATOM 686 O O . ALA A 1 84 ? 2.175 2.131 2.850 1.00 92.75 84 ALA A O 1
ATOM 687 N N . HIS A 1 85 ? 3.525 3.386 4.125 1.00 92.81 85 HIS A N 1
ATOM 688 C CA . HIS A 1 85 ? 4.175 2.260 4.799 1.00 92.81 85 HIS A CA 1
ATOM 689 C C . HIS A 1 85 ? 3.197 1.366 5.585 1.00 92.81 85 HIS A C 1
ATOM 691 O O . HIS A 1 85 ? 3.279 0.139 5.516 1.00 92.81 85 HIS A O 1
ATOM 697 N N . SER A 1 86 ? 2.246 1.960 6.323 1.00 91.94 86 SER A N 1
ATOM 698 C CA . SER A 1 86 ? 1.206 1.188 7.022 1.00 91.94 86 SER A CA 1
ATOM 699 C C . SER A 1 86 ? 0.345 0.415 6.025 1.00 91.94 86 SER A C 1
ATOM 701 O O . SER A 1 86 ? 0.018 -0.753 6.246 1.00 91.94 86 SER A O 1
ATOM 703 N N . LEU A 1 87 ? 0.020 1.054 4.901 1.00 94.25 87 LEU A N 1
ATOM 704 C CA . LEU A 1 87 ? -0.815 0.463 3.869 1.00 94.25 87 LEU A CA 1
ATOM 705 C C . LEU A 1 87 ? -0.087 -0.664 3.121 1.00 94.25 87 LEU A C 1
ATOM 707 O O . LEU A 1 87 ? -0.703 -1.693 2.871 1.00 94.25 87 LEU A O 1
ATOM 711 N N . GLU A 1 88 ? 1.217 -0.544 2.855 1.00 94.06 88 GLU A N 1
ATOM 712 C CA . GLU A 1 88 ? 2.051 -1.619 2.285 1.00 94.06 88 GLU A CA 1
ATOM 713 C C . GLU A 1 88 ? 2.107 -2.846 3.191 1.00 94.06 88 GLU A C 1
ATOM 715 O O . GLU A 1 88 ? 1.896 -3.972 2.728 1.00 94.06 88 GLU A O 1
ATOM 720 N N . LYS A 1 89 ? 2.337 -2.640 4.494 1.00 94.06 89 LYS A N 1
ATOM 721 C CA . LYS A 1 89 ? 2.299 -3.723 5.484 1.00 94.06 89 LYS A CA 1
ATOM 722 C C . LYS A 1 89 ? 0.932 -4.395 5.503 1.00 94.06 89 LYS A C 1
ATOM 724 O O . LYS A 1 89 ? 0.848 -5.624 5.471 1.00 94.06 89 LYS A O 1
ATOM 729 N N . LYS A 1 90 ? -0.147 -3.603 5.496 1.00 94.88 90 LYS A N 1
ATOM 730 C CA . LYS A 1 90 ? -1.506 -4.149 5.490 1.00 94.88 90 LYS A CA 1
ATOM 731 C C . LYS A 1 90 ? -1.803 -4.919 4.204 1.00 94.88 90 LYS A C 1
ATOM 733 O O . LYS A 1 90 ? -2.277 -6.047 4.287 1.00 94.88 90 LYS A O 1
ATOM 738 N N . ALA A 1 91 ? -1.489 -4.357 3.041 1.00 94.38 91 ALA A N 1
ATOM 739 C CA . ALA A 1 91 ? -1.643 -5.004 1.742 1.00 94.38 91 ALA A CA 1
ATOM 740 C C . ALA A 1 91 ? -0.896 -6.345 1.687 1.00 94.38 91 ALA A C 1
ATOM 742 O O . ALA A 1 91 ? -1.485 -7.357 1.311 1.00 94.38 91 ALA A O 1
ATOM 743 N N . SER A 1 92 ? 0.344 -6.373 2.184 1.00 93.50 92 SER A N 1
ATOM 744 C CA . SER A 1 92 ? 1.151 -7.594 2.275 1.00 93.50 92 SER A CA 1
ATOM 745 C C . SER A 1 92 ? 0.483 -8.655 3.153 1.00 93.50 92 SER A C 1
ATOM 747 O O . SER A 1 92 ? 0.324 -9.789 2.716 1.00 93.50 92 SER A O 1
ATOM 749 N N . SER A 1 93 ? -0.009 -8.288 4.346 1.00 95.00 93 SER A N 1
ATOM 750 C CA . SER A 1 93 ? -0.750 -9.226 5.215 1.00 95.00 93 SER A CA 1
ATOM 751 C C . SER A 1 93 ? -2.070 -9.723 4.612 1.00 95.00 93 SER A C 1
ATOM 753 O O . SER A 1 93 ? -2.559 -10.785 4.980 1.00 95.00 93 SER A O 1
ATOM 755 N N . LEU A 1 94 ? -2.660 -8.955 3.691 1.00 93.75 94 LEU A N 1
ATOM 756 C CA . LEU A 1 94 ? -3.866 -9.330 2.952 1.00 93.75 94 LEU A CA 1
ATOM 757 C C . LEU A 1 94 ? -3.551 -10.133 1.678 1.00 93.75 94 LEU A C 1
ATOM 759 O O . LEU A 1 94 ? -4.479 -10.473 0.947 1.00 93.75 94 LEU A O 1
ATOM 763 N N . GLY A 1 95 ? -2.272 -10.401 1.391 1.00 90.62 95 GLY A N 1
ATOM 764 C CA . GLY A 1 95 ? -1.829 -11.109 0.190 1.00 90.62 95 GLY A CA 1
ATOM 765 C C . GLY A 1 95 ? -2.038 -10.325 -1.109 1.00 90.62 95 GLY A C 1
ATOM 766 O O . GLY A 1 95 ? -2.055 -10.924 -2.182 1.00 90.62 95 GLY A O 1
ATOM 767 N N . VAL A 1 96 ? -2.218 -9.001 -1.043 1.00 90.31 96 VAL A N 1
ATOM 768 C CA . VAL A 1 96 ? -2.417 -8.168 -2.234 1.00 90.31 96 VAL A CA 1
ATOM 769 C C . VAL A 1 96 ? -1.153 -7.399 -2.575 1.00 90.31 96 VAL A C 1
ATOM 771 O O . VAL A 1 96 ? -0.545 -6.732 -1.740 1.00 90.31 96 VAL A O 1
ATOM 774 N N . SER A 1 97 ? -0.763 -7.478 -3.840 1.00 83.81 97 SER A N 1
ATOM 775 C CA . SER A 1 97 ? 0.407 -6.799 -4.379 1.00 83.81 97 SER A CA 1
ATOM 776 C C . SER A 1 97 ? 0.005 -5.870 -5.517 1.00 83.81 97 SER A C 1
ATOM 778 O O . SER A 1 97 ? -1.059 -6.001 -6.134 1.00 83.81 97 SER A O 1
ATOM 780 N N . ARG A 1 98 ? 0.852 -4.876 -5.788 1.00 79.12 98 ARG A N 1
ATOM 781 C CA . ARG A 1 98 ? 0.653 -4.008 -6.944 1.00 79.12 98 ARG A CA 1
ATOM 782 C C . ARG A 1 98 ? 0.906 -4.832 -8.208 1.00 79.12 98 ARG A C 1
ATOM 784 O O . ARG A 1 98 ? 1.933 -5.503 -8.299 1.00 79.12 98 ARG A O 1
ATOM 791 N N . LYS A 1 99 ? 0.030 -4.746 -9.214 1.00 66.94 99 LYS A N 1
ATOM 792 C CA . LYS A 1 99 ? 0.390 -5.228 -10.553 1.00 66.94 99 LYS A CA 1
ATOM 793 C C . LYS A 1 99 ? 1.473 -4.295 -11.086 1.00 66.94 99 LYS A C 1
ATOM 795 O O . LYS A 1 99 ? 1.304 -3.075 -11.065 1.00 66.94 99 LYS A O 1
ATOM 800 N N . ASN A 1 100 ? 2.586 -4.843 -11.571 1.00 60.97 100 ASN A N 1
ATOM 801 C CA . ASN A 1 100 ? 3.604 -4.066 -12.282 1.00 60.97 100 ASN A CA 1
ATOM 802 C C . ASN A 1 100 ? 3.050 -3.610 -13.649 1.00 60.97 100 ASN A C 1
ATOM 804 O O . ASN A 1 100 ? 3.493 -4.076 -14.694 1.00 60.97 100 ASN A O 1
ATOM 808 N N . ASN A 1 101 ? 2.078 -2.688 -13.657 1.00 55.94 101 ASN A N 1
ATOM 809 C CA . ASN A 1 101 ? 1.500 -2.109 -14.877 1.00 55.94 101 ASN A CA 1
ATOM 810 C C . ASN A 1 101 ? 2.568 -1.402 -15.717 1.00 55.94 101 ASN A C 1
ATOM 812 O O . ASN A 1 101 ? 2.533 -1.496 -16.937 1.00 55.94 101 ASN A O 1
ATOM 816 N N . LYS A 1 102 ? 3.596 -0.825 -15.071 1.00 59.53 102 LYS A N 1
ATOM 817 C CA . LYS A 1 102 ? 4.782 -0.306 -15.768 1.00 59.53 102 LYS A CA 1
ATOM 818 C C . LYS A 1 102 ? 5.413 -1.349 -16.687 1.00 59.53 102 LYS A C 1
ATOM 820 O O . LYS A 1 102 ? 5.825 -0.999 -17.778 1.00 59.53 102 LYS A O 1
ATOM 825 N N . SER A 1 103 ? 5.482 -2.619 -16.284 1.00 64.94 103 SER A N 1
ATOM 826 C CA . SER A 1 103 ? 6.013 -3.661 -17.163 1.00 64.94 103 SER A CA 1
ATOM 827 C C . SER A 1 103 ? 5.069 -3.944 -18.328 1.00 64.94 103 SER A C 1
ATOM 829 O O . SER A 1 103 ? 5.550 -4.094 -19.439 1.00 64.94 103 SER A O 1
ATOM 831 N N . VAL A 1 104 ? 3.750 -3.966 -18.114 1.00 70.62 104 VAL A N 1
ATOM 832 C CA . VAL A 1 104 ? 2.766 -4.240 -19.178 1.00 70.62 104 VAL A CA 1
ATOM 833 C C . VAL A 1 104 ? 2.783 -3.156 -20.258 1.00 70.62 104 VAL A C 1
ATOM 835 O O . VAL A 1 104 ? 2.883 -3.482 -21.441 1.00 70.62 104 VAL A O 1
ATOM 838 N N . ASP A 1 105 ? 2.756 -1.882 -19.864 1.00 79.00 105 ASP A N 1
ATOM 839 C CA . ASP A 1 105 ? 2.782 -0.757 -20.806 1.00 79.00 105 ASP A CA 1
ATOM 840 C C . ASP A 1 105 ? 4.118 -0.689 -21.555 1.00 79.00 105 ASP A C 1
ATOM 842 O O . ASP A 1 105 ? 4.145 -0.534 -22.777 1.00 79.00 105 ASP A O 1
ATOM 846 N N . VAL A 1 106 ? 5.233 -0.906 -20.846 1.00 84.62 106 VAL A N 1
ATOM 847 C CA . VAL A 1 106 ? 6.567 -0.983 -21.458 1.00 84.62 106 VAL A CA 1
ATOM 848 C C . VAL A 1 106 ? 6.644 -2.142 -22.447 1.00 84.62 106 VAL A C 1
ATOM 850 O O . VAL A 1 106 ? 7.122 -1.949 -23.556 1.00 84.62 106 VAL A O 1
ATOM 853 N N . ILE A 1 107 ? 6.132 -3.328 -22.112 1.00 87.44 107 ILE A N 1
ATOM 854 C CA . ILE A 1 107 ? 6.122 -4.482 -23.024 1.00 87.44 107 ILE A CA 1
ATOM 855 C C . ILE A 1 107 ? 5.303 -4.185 -24.281 1.00 87.44 107 ILE A C 1
ATOM 857 O O . ILE A 1 107 ? 5.739 -4.516 -25.385 1.00 87.44 107 ILE A O 1
ATOM 861 N N . LYS A 1 108 ? 4.129 -3.561 -24.133 1.00 89.06 108 LYS A N 1
ATOM 862 C CA . LYS A 1 108 ? 3.280 -3.177 -25.267 1.00 89.06 108 LYS A CA 1
ATOM 863 C C . LYS A 1 108 ? 4.024 -2.226 -26.203 1.00 89.06 108 LYS A C 1
ATOM 865 O O . LYS A 1 108 ? 4.016 -2.431 -27.416 1.00 89.06 108 LYS A O 1
ATOM 870 N N . GLU A 1 109 ? 4.714 -1.245 -25.635 1.00 90.94 109 GLU A N 1
ATOM 871 C CA . GLU A 1 109 ? 5.486 -0.268 -26.396 1.00 90.94 109 GLU A CA 1
ATOM 872 C C . GLU A 1 109 ? 6.732 -0.880 -27.055 1.00 90.94 109 GLU A C 1
ATOM 874 O O . GLU A 1 109 ? 7.004 -0.618 -28.227 1.00 90.94 109 GLU A O 1
ATOM 879 N N . LEU A 1 110 ? 7.447 -1.770 -26.357 1.00 91.56 110 LEU A N 1
ATOM 880 C CA . LEU A 1 110 ? 8.564 -2.535 -26.921 1.00 91.56 110 LEU A CA 1
ATOM 881 C C . LEU A 1 110 ? 8.113 -3.371 -28.128 1.00 91.56 110 LEU A C 1
ATOM 883 O O . LEU A 1 110 ? 8.781 -3.352 -29.163 1.00 91.56 110 LEU A O 1
ATOM 887 N N . LYS A 1 111 ? 6.965 -4.060 -28.032 1.00 90.94 111 LYS A N 1
ATOM 888 C CA . LYS A 1 111 ? 6.383 -4.816 -29.155 1.00 90.94 111 LYS A CA 1
ATOM 889 C C . LYS A 1 111 ? 6.007 -3.903 -30.320 1.00 90.94 111 LYS A C 1
ATOM 891 O O . LYS A 1 111 ? 6.345 -4.215 -31.458 1.00 90.94 111 LYS A O 1
ATOM 896 N N . ARG A 1 112 ? 5.350 -2.772 -30.045 1.00 93.50 112 ARG A N 1
ATOM 897 C CA . ARG A 1 112 ? 4.959 -1.791 -31.068 1.00 93.50 112 ARG A CA 1
ATOM 898 C C . ARG A 1 112 ? 6.173 -1.295 -31.857 1.00 93.50 112 ARG A C 1
ATOM 900 O O . ARG A 1 112 ? 6.177 -1.380 -33.080 1.00 93.50 112 ARG A O 1
ATOM 907 N N . LEU A 1 113 ? 7.226 -0.859 -31.163 1.00 92.38 113 LEU A N 1
ATOM 908 C CA . LEU A 1 113 ? 8.454 -0.376 -31.800 1.00 92.38 113 LEU A CA 1
ATOM 909 C C . LEU A 1 113 ? 9.205 -1.486 -32.553 1.00 92.38 113 LEU A C 1
ATOM 911 O O . LEU A 1 113 ? 9.760 -1.231 -33.620 1.00 92.38 113 LEU A O 1
ATOM 915 N N . SER A 1 114 ? 9.205 -2.718 -32.038 1.00 89.38 114 SER A N 1
ATOM 916 C CA . SER A 1 114 ? 9.777 -3.867 -32.755 1.00 89.38 114 SER A CA 1
ATOM 917 C C . SER A 1 114 ? 9.054 -4.128 -34.080 1.00 89.38 114 SER A C 1
ATOM 919 O O . SER A 1 114 ? 9.699 -4.317 -35.112 1.00 89.38 114 SER A O 1
ATOM 921 N N . ASN A 1 115 ? 7.717 -4.074 -34.066 1.00 89.62 115 ASN A N 1
ATOM 922 C CA . ASN A 1 115 ? 6.879 -4.252 -35.254 1.00 89.62 115 ASN A CA 1
ATOM 923 C C . ASN A 1 115 ? 7.073 -3.123 -36.277 1.00 89.62 115 ASN A C 1
ATOM 925 O O . ASN A 1 115 ? 7.052 -3.376 -37.476 1.00 89.62 115 ASN A O 1
ATOM 929 N N . GLU A 1 116 ? 7.349 -1.901 -35.816 1.00 91.19 116 GLU A N 1
ATOM 930 C CA . GLU A 1 116 ? 7.762 -0.768 -36.663 1.00 91.19 116 GLU A CA 1
ATOM 931 C C . GLU A 1 116 ? 9.177 -0.925 -37.250 1.00 91.19 116 GLU A C 1
ATOM 933 O O . GLU A 1 116 ? 9.633 -0.090 -38.027 1.00 91.19 116 GLU A O 1
ATOM 938 N N . GLY A 1 117 ? 9.889 -1.998 -36.896 1.00 88.44 117 GLY A N 1
ATOM 939 C CA . GLY A 1 117 ? 11.206 -2.322 -37.430 1.00 88.44 117 GLY A CA 1
ATOM 940 C C . GLY A 1 117 ? 12.365 -1.651 -36.700 1.00 88.44 117 GLY A C 1
ATOM 941 O O . GLY A 1 117 ? 13.496 -1.723 -37.184 1.00 88.44 117 GLY A O 1
ATOM 942 N N . TYR A 1 118 ? 12.125 -1.032 -35.539 1.00 90.06 118 TYR A N 1
ATOM 943 C CA . TYR A 1 118 ? 13.203 -0.474 -34.730 1.00 90.06 118 TYR A CA 1
ATOM 944 C C . TYR A 1 118 ? 14.088 -1.575 -34.140 1.00 90.06 118 TYR A C 1
ATOM 946 O O . TYR A 1 118 ? 13.621 -2.603 -33.648 1.00 90.06 118 TYR A O 1
ATOM 954 N N . TYR A 1 119 ? 15.392 -1.314 -34.123 1.00 91.12 119 TYR A N 1
ATOM 955 C CA . TYR A 1 119 ? 16.369 -2.152 -33.436 1.00 91.12 119 TYR A CA 1
ATOM 956 C C . TYR A 1 119 ? 16.468 -1.791 -31.947 1.00 91.12 119 TYR A C 1
ATOM 958 O O . TYR A 1 119 ? 16.257 -0.636 -31.569 1.00 91.12 119 TYR A O 1
ATOM 966 N N . ILE A 1 120 ? 16.877 -2.741 -31.096 1.00 90.38 120 ILE A N 1
ATOM 967 C CA . ILE A 1 120 ? 16.997 -2.557 -29.632 1.00 90.38 120 ILE A CA 1
ATOM 968 C C . ILE A 1 120 ? 17.739 -1.267 -29.255 1.00 90.38 120 ILE A C 1
ATOM 970 O O . ILE A 1 120 ? 17.296 -0.537 -28.374 1.00 90.38 120 ILE A O 1
ATOM 974 N N . ASN A 1 121 ? 18.840 -0.932 -29.932 1.00 88.31 121 ASN A N 1
ATOM 975 C CA . ASN A 1 121 ? 19.607 0.286 -29.650 1.00 88.31 121 ASN A CA 1
ATOM 976 C C . ASN A 1 121 ? 18.814 1.576 -29.934 1.00 88.31 121 ASN A C 1
ATOM 978 O O . ASN A 1 121 ? 18.994 2.571 -29.231 1.00 88.31 121 ASN A O 1
ATOM 982 N N . GLN A 1 122 ? 17.950 1.575 -30.951 1.00 88.31 122 GLN A N 1
ATOM 983 C CA . GLN A 1 122 ? 17.062 2.696 -31.258 1.00 88.31 122 GLN A CA 1
ATOM 984 C C . GLN A 1 122 ? 15.908 2.759 -30.258 1.00 88.31 122 GLN A C 1
ATOM 986 O O . GLN A 1 122 ? 15.590 3.845 -29.784 1.00 88.31 122 GLN A O 1
ATOM 991 N N . ILE A 1 123 ? 15.345 1.607 -29.885 1.00 90.94 123 ILE A N 1
ATOM 992 C CA . ILE A 1 123 ? 14.303 1.493 -28.856 1.00 90.94 123 ILE A CA 1
ATOM 993 C C . ILE A 1 123 ? 14.811 2.041 -27.516 1.00 90.94 123 ILE A C 1
ATOM 995 O O . ILE A 1 123 ? 14.147 2.877 -26.910 1.00 90.94 123 ILE A O 1
ATOM 999 N N . CYS A 1 124 ? 16.023 1.659 -27.095 1.00 90.38 124 CYS A N 1
ATOM 1000 C CA . CYS A 1 124 ? 16.656 2.168 -25.873 1.00 90.38 124 CYS A CA 1
ATOM 1001 C C . CYS A 1 124 ? 16.756 3.698 -25.887 1.00 90.38 124 CYS A C 1
ATOM 1003 O O . CYS A 1 124 ? 16.368 4.350 -24.922 1.00 90.38 124 C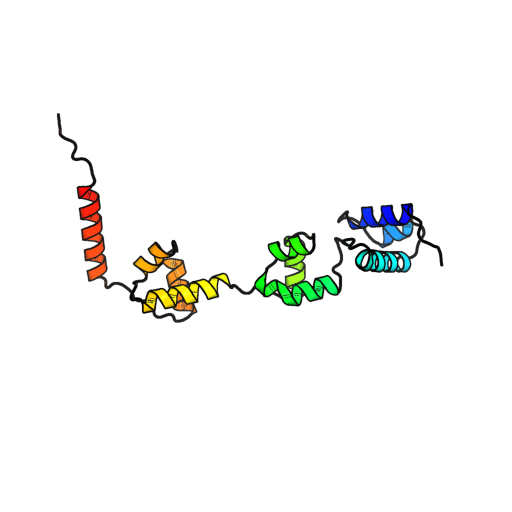YS A O 1
ATOM 1005 N N . LYS A 1 125 ? 17.229 4.280 -26.999 1.00 88.56 125 LYS A N 1
ATOM 1006 C CA . LYS A 1 125 ? 17.340 5.739 -27.153 1.00 88.56 125 LYS A CA 1
ATOM 1007 C C . LYS A 1 125 ? 15.975 6.427 -27.165 1.00 88.56 125 LYS A C 1
ATOM 1009 O O . LYS A 1 125 ? 15.828 7.465 -26.537 1.00 88.56 125 LYS A O 1
ATOM 1014 N N . LYS A 1 126 ? 14.992 5.853 -27.864 1.00 88.81 126 LYS A N 1
ATOM 1015 C CA . LYS A 1 126 ? 13.646 6.424 -28.020 1.00 88.81 126 LYS A CA 1
ATOM 1016 C C . LYS A 1 126 ? 12.862 6.410 -26.707 1.00 88.81 126 LYS A C 1
ATOM 1018 O O . LYS A 1 126 ? 12.147 7.361 -26.427 1.00 88.81 126 LYS A O 1
ATOM 1023 N N . LEU A 1 127 ? 13.026 5.359 -25.904 1.00 86.19 127 LEU A N 1
ATOM 1024 C CA . LEU A 1 127 ? 12.345 5.197 -24.617 1.00 86.19 127 LEU A CA 1
ATOM 1025 C C . LEU A 1 127 ? 13.160 5.701 -23.415 1.00 86.19 127 LEU A C 1
ATOM 1027 O O . LEU A 1 127 ? 12.675 5.634 -22.289 1.00 86.19 127 LEU A O 1
ATOM 1031 N N . GLY A 1 128 ? 14.403 6.152 -23.623 1.00 87.44 128 GLY A N 1
ATOM 1032 C CA . GLY A 1 128 ? 15.307 6.536 -22.533 1.00 87.44 128 GLY A CA 1
ATOM 1033 C C . GLY A 1 128 ? 15.635 5.382 -21.575 1.00 87.44 128 GLY A C 1
ATOM 1034 O O . GLY A 1 128 ? 15.885 5.607 -20.394 1.00 87.44 128 GLY A O 1
ATOM 1035 N N . MET A 1 129 ? 15.594 4.137 -22.058 1.00 87.00 129 MET A N 1
ATOM 1036 C CA . MET A 1 129 ? 15.791 2.933 -21.246 1.00 87.00 129 MET A CA 1
ATOM 1037 C C . MET A 1 129 ? 17.212 2.391 -21.368 1.00 87.00 129 MET A C 1
ATOM 1039 O O . MET A 1 129 ? 17.857 2.504 -22.413 1.00 87.00 129 MET A O 1
ATOM 1043 N N . SER A 1 130 ? 17.690 1.737 -20.306 1.00 90.19 130 SER A N 1
ATOM 1044 C CA . SER A 1 130 ? 18.976 1.046 -20.346 1.00 90.19 130 SER A CA 1
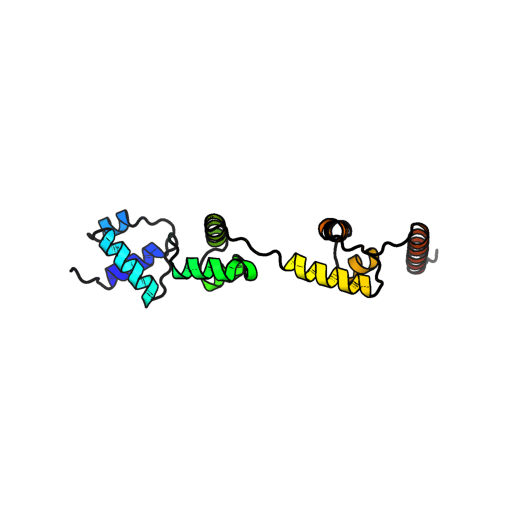ATOM 1045 C C . SER A 1 130 ? 18.901 -0.205 -21.223 1.00 90.19 130 SER A C 1
ATOM 1047 O O . SER A 1 130 ? 17.896 -0.920 -21.254 1.00 90.19 130 SER A O 1
ATOM 1049 N N . HIS A 1 131 ? 20.007 -0.502 -21.905 1.00 89.81 131 HIS A N 1
ATOM 1050 C CA . HIS A 1 131 ? 20.112 -1.680 -22.763 1.00 89.81 131 HIS A CA 1
ATOM 1051 C C . HIS A 1 131 ? 19.850 -2.982 -21.988 1.00 89.81 131 HIS A C 1
ATOM 1053 O O . HIS A 1 131 ? 19.126 -3.854 -22.458 1.00 89.81 131 HIS A O 1
ATOM 1059 N N . THR A 1 132 ? 20.377 -3.086 -20.764 1.00 90.25 132 THR A N 1
ATOM 1060 C CA . THR A 1 132 ? 20.178 -4.237 -19.872 1.00 90.25 132 THR A CA 1
ATOM 1061 C C . THR A 1 132 ? 18.708 -4.449 -19.518 1.00 90.25 132 THR A C 1
ATOM 1063 O O . THR A 1 132 ? 18.232 -5.581 -19.536 1.00 90.25 132 THR A O 1
ATOM 1066 N N . LEU A 1 133 ? 17.966 -3.371 -19.241 1.00 86.69 133 LEU A N 1
ATOM 1067 C CA . LEU A 1 133 ? 16.546 -3.461 -18.906 1.00 86.69 133 LEU A CA 1
ATOM 1068 C C . LEU A 1 133 ? 15.713 -3.939 -20.102 1.00 86.69 133 LEU A C 1
ATOM 1070 O O . LEU A 1 133 ? 14.837 -4.785 -19.942 1.00 86.69 133 LEU A O 1
ATOM 1074 N N . VAL A 1 134 ? 16.003 -3.439 -21.305 1.00 90.69 134 VAL A N 1
ATOM 1075 C CA . VAL A 1 134 ? 15.310 -3.875 -22.528 1.00 90.69 134 VAL A CA 1
ATOM 1076 C C . VAL A 1 134 ? 15.599 -5.349 -22.831 1.00 90.69 134 VAL A C 1
ATOM 1078 O O . VAL A 1 134 ? 14.672 -6.082 -23.161 1.00 90.69 134 VAL A O 1
ATOM 1081 N N . LEU A 1 135 ? 16.839 -5.817 -22.642 1.00 90.94 135 LEU A N 1
ATOM 1082 C CA . LEU A 1 135 ? 17.186 -7.239 -22.785 1.00 90.94 135 LEU A CA 1
ATOM 1083 C C . LEU A 1 135 ? 16.505 -8.129 -21.737 1.00 90.94 135 LEU A C 1
ATOM 1085 O O . LEU A 1 135 ? 16.078 -9.236 -22.060 1.00 90.94 135 LEU A O 1
ATOM 1089 N N . TYR A 1 136 ? 16.373 -7.650 -20.496 1.00 90.06 136 TYR A N 1
ATOM 1090 C CA . TYR A 1 136 ? 15.600 -8.344 -19.466 1.00 90.06 136 TYR A CA 1
ATOM 1091 C C . TYR A 1 136 ? 14.148 -8.539 -19.907 1.00 90.06 136 TYR A C 1
ATOM 1093 O O . TYR A 1 136 ? 13.626 -9.646 -19.804 1.00 90.06 136 TYR A O 1
ATOM 1101 N N . TYR A 1 137 ? 13.504 -7.489 -20.430 1.00 90.19 137 TYR A N 1
ATOM 1102 C CA . TYR A 1 137 ? 12.135 -7.584 -20.938 1.00 90.19 137 TYR A CA 1
ATOM 1103 C C . TYR A 1 137 ? 12.025 -8.499 -22.166 1.00 90.19 137 TYR A C 1
ATOM 1105 O O . TYR A 1 137 ? 11.095 -9.300 -22.228 1.00 90.19 137 TYR A O 1
ATOM 1113 N N . ASP A 1 138 ? 12.973 -8.416 -23.102 1.00 90.25 138 ASP A N 1
ATOM 1114 C CA . ASP A 1 138 ? 13.039 -9.275 -24.291 1.00 90.25 138 ASP A CA 1
ATOM 1115 C C . ASP A 1 138 ? 13.083 -10.762 -23.913 1.00 90.25 138 ASP A C 1
ATOM 1117 O O . ASP A 1 138 ? 12.270 -11.542 -24.403 1.00 90.25 138 ASP A O 1
ATOM 1121 N N . SER A 1 139 ? 13.971 -11.126 -22.979 1.00 89.25 139 SER A N 1
ATOM 1122 C CA . SER A 1 139 ? 14.143 -12.500 -22.489 1.00 89.25 139 SER A CA 1
ATOM 1123 C C . SER A 1 139 ? 12.966 -12.968 -21.631 1.00 89.25 139 SER A C 1
ATOM 1125 O O . SER A 1 139 ? 12.379 -14.015 -21.883 1.00 89.25 139 SER A O 1
ATOM 1127 N N . LYS A 1 140 ? 12.555 -12.170 -20.638 1.00 86.12 140 LYS A N 1
ATOM 1128 C CA . LYS A 1 140 ? 11.499 -12.558 -19.692 1.00 86.12 140 LYS A CA 1
ATOM 1129 C C . LYS A 1 140 ? 10.139 -12.764 -20.360 1.00 86.12 140 LYS A C 1
ATOM 1131 O O . LYS A 1 140 ? 9.350 -13.573 -19.881 1.00 86.12 140 LYS A O 1
ATOM 1136 N N . TYR A 1 141 ? 9.846 -12.001 -21.411 1.00 85.44 141 TYR A N 1
ATOM 1137 C CA . TYR A 1 141 ? 8.539 -12.006 -22.072 1.00 85.44 141 TYR A CA 1
ATOM 1138 C C . TYR A 1 141 ? 8.591 -12.502 -23.523 1.00 85.44 141 TYR A C 1
ATOM 1140 O O . TYR A 1 141 ? 7.592 -12.357 -24.228 1.00 85.44 141 TYR A O 1
ATOM 1148 N N . ASN A 1 142 ? 9.719 -13.080 -23.959 1.00 86.81 142 ASN A N 1
ATOM 1149 C CA . ASN A 1 142 ? 9.930 -13.639 -25.299 1.00 86.81 142 ASN A CA 1
ATOM 1150 C C . ASN A 1 142 ? 9.463 -12.697 -26.423 1.00 86.81 142 ASN A C 1
ATOM 1152 O O . ASN A 1 142 ? 8.601 -13.040 -27.231 1.00 86.81 142 ASN A O 1
ATOM 1156 N N . LEU A 1 143 ? 9.994 -11.471 -26.437 1.00 85.38 143 LEU A N 1
ATOM 1157 C CA . LEU A 1 143 ? 9.546 -10.418 -27.361 1.00 85.38 143 LEU A CA 1
ATOM 1158 C C . LEU A 1 143 ? 10.217 -10.477 -28.741 1.00 85.38 143 LEU A C 1
ATOM 1160 O O . LEU A 1 143 ? 9.725 -9.836 -29.670 1.00 85.38 143 LEU A O 1
ATOM 1164 N N . SER A 1 144 ? 11.319 -11.220 -28.872 1.00 86.94 144 SER A N 1
ATOM 1165 C CA . SER A 1 144 ? 12.090 -11.388 -30.112 1.00 86.94 144 SER A CA 1
ATOM 1166 C C . SER A 1 144 ? 12.484 -10.053 -30.761 1.00 86.94 144 SER A C 1
ATOM 1168 O O . SER A 1 144 ? 12.339 -9.857 -31.969 1.00 86.94 144 SER A O 1
ATOM 1170 N N . LEU A 1 145 ? 12.980 -9.109 -29.955 1.00 88.19 145 LEU A N 1
ATOM 1171 C CA . LEU A 1 145 ? 13.349 -7.774 -30.430 1.00 88.19 145 LEU A CA 1
ATOM 1172 C C . LEU A 1 145 ? 14.533 -7.817 -31.414 1.00 88.19 145 LEU A C 1
ATOM 1174 O O . LEU A 1 145 ? 15.533 -8.510 -31.202 1.00 88.19 145 LEU A O 1
ATOM 1178 N N . ARG A 1 146 ? 14.456 -7.011 -32.483 1.00 87.25 146 ARG A N 1
ATOM 1179 C CA . ARG A 1 146 ? 15.473 -6.972 -33.550 1.00 87.25 146 ARG A CA 1
ATOM 1180 C C . ARG A 1 146 ? 16.805 -6.398 -33.067 1.00 87.25 146 ARG A C 1
ATOM 1182 O O . ARG A 1 146 ? 16.873 -5.317 -32.477 1.00 87.25 146 ARG A O 1
ATOM 1189 N N . ARG A 1 147 ? 17.900 -7.083 -33.400 1.00 86.44 147 ARG A N 1
ATOM 1190 C CA . ARG A 1 147 ? 19.280 -6.68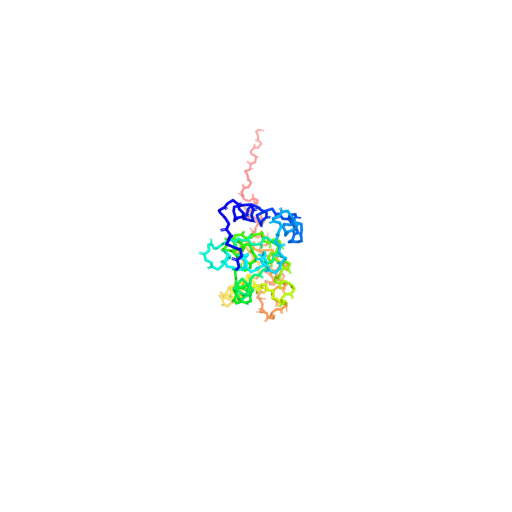6 -33.074 1.00 86.44 147 ARG A CA 1
ATOM 1191 C C . ARG A 1 147 ? 20.012 -6.275 -34.346 1.00 86.44 147 ARG A C 1
ATOM 1193 O O . ARG A 1 147 ? 19.840 -6.906 -35.383 1.00 86.44 147 ARG A O 1
ATOM 1200 N N . ILE A 1 148 ? 20.824 -5.223 -34.266 1.00 82.25 148 ILE A N 1
ATOM 1201 C CA . ILE A 1 148 ? 21.744 -4.882 -35.359 1.00 82.25 148 ILE A CA 1
ATOM 1202 C C . ILE A 1 148 ? 22.843 -5.946 -35.449 1.00 82.25 148 ILE A C 1
ATOM 1204 O O . ILE A 1 148 ? 23.330 -6.421 -34.418 1.00 82.25 148 ILE A O 1
ATOM 1208 N N . SER A 1 149 ? 23.250 -6.300 -36.667 1.00 82.19 149 SER A N 1
ATOM 1209 C CA . SER A 1 149 ? 24.407 -7.180 -36.888 1.00 82.19 149 SER A CA 1
ATOM 1210 C C . SER A 1 149 ? 25.703 -6.542 -36.374 1.00 82.19 149 SER A C 1
ATOM 1212 O O . SER A 1 149 ? 25.784 -5.326 -36.140 1.00 82.19 149 SER A O 1
ATOM 1214 N N . LYS A 1 150 ? 26.747 -7.361 -36.198 1.00 78.38 150 LYS A N 1
ATOM 1215 C CA . LYS A 1 150 ? 28.071 -6.875 -35.777 1.00 78.38 150 LYS A CA 1
ATOM 1216 C C . LYS A 1 150 ? 28.615 -5.850 -36.776 1.00 78.38 150 LYS A C 1
ATOM 1218 O O . LYS A 1 150 ? 29.160 -4.827 -36.362 1.00 78.38 150 LYS A O 1
ATOM 1223 N N . GLU A 1 151 ? 28.393 -6.092 -38.060 1.00 81.00 151 GLU A N 1
ATOM 1224 C CA . GLU A 1 151 ? 28.823 -5.290 -39.201 1.00 81.00 151 GLU A CA 1
ATOM 1225 C C . GLU A 1 151 ? 28.081 -3.949 -39.224 1.00 81.00 151 GLU A C 1
ATOM 1227 O O . GLU A 1 151 ? 28.712 -2.891 -39.236 1.00 81.00 151 GLU A O 1
ATOM 1232 N N . GLN A 1 152 ? 26.748 -3.968 -39.103 1.00 77.19 152 GLN A N 1
ATOM 1233 C CA . GLN A 1 152 ? 25.933 -2.748 -39.010 1.00 77.19 152 GLN A CA 1
ATOM 1234 C C . GLN A 1 152 ? 26.293 -1.906 -37.779 1.00 77.19 152 GLN A C 1
ATOM 1236 O O . GLN A 1 152 ? 26.296 -0.676 -37.840 1.00 77.19 152 GLN A O 1
ATOM 1241 N N . ARG A 1 153 ? 26.633 -2.548 -36.654 1.00 77.00 153 ARG A N 1
ATOM 1242 C CA . ARG A 1 153 ? 27.099 -1.854 -35.446 1.00 77.00 153 ARG A CA 1
ATOM 1243 C C . ARG A 1 153 ? 28.458 -1.188 -35.655 1.00 77.00 153 ARG A C 1
ATOM 1245 O O . ARG A 1 153 ? 28.635 -0.048 -35.230 1.00 77.00 153 ARG A O 1
ATOM 1252 N N . LYS A 1 154 ? 29.401 -1.878 -36.306 1.00 80.25 154 LYS A N 1
ATOM 1253 C CA . LYS A 1 154 ? 30.723 -1.332 -36.654 1.00 80.25 154 LYS A CA 1
ATOM 1254 C C . LYS A 1 154 ? 30.576 -0.104 -37.554 1.00 80.25 154 LYS A C 1
ATOM 1256 O O . LYS A 1 154 ? 31.182 0.929 -37.279 1.00 80.25 154 LYS A O 1
ATOM 1261 N N . GLU A 1 155 ? 29.698 -0.190 -38.549 1.00 81.12 155 GLU A N 1
ATOM 1262 C CA . GLU A 1 155 ? 29.396 0.911 -39.462 1.00 81.12 155 GLU A CA 1
ATOM 1263 C C . GLU A 1 155 ? 28.740 2.106 -38.756 1.00 81.12 155 GLU A C 1
ATOM 1265 O O . GLU A 1 155 ? 29.135 3.254 -38.961 1.00 81.12 155 GLU A O 1
ATOM 1270 N N . LEU A 1 156 ? 27.775 1.857 -37.866 1.00 75.19 156 LEU A N 1
ATOM 1271 C CA . LEU A 1 156 ? 27.142 2.911 -37.074 1.00 75.19 156 LEU A CA 1
ATOM 1272 C C . LEU A 1 156 ? 28.156 3.634 -36.175 1.00 75.19 156 LEU A C 1
ATOM 1274 O O . LEU A 1 156 ? 28.133 4.862 -36.093 1.00 75.19 156 LEU A O 1
ATOM 1278 N N . ASN A 1 157 ? 29.055 2.888 -35.528 1.00 76.75 157 ASN A N 1
ATOM 1279 C CA . ASN A 1 157 ? 30.118 3.461 -34.704 1.00 76.75 157 ASN A CA 1
ATOM 1280 C C . ASN A 1 157 ? 31.091 4.294 -35.542 1.00 76.75 157 ASN A C 1
ATOM 1282 O O . ASN A 1 157 ? 31.450 5.388 -35.115 1.00 76.75 157 ASN A O 1
ATOM 1286 N N . ARG A 1 158 ? 31.454 3.834 -36.748 1.00 80.81 158 ARG A N 1
ATOM 1287 C CA . ARG A 1 158 ? 32.268 4.608 -37.698 1.00 80.81 158 ARG A CA 1
ATOM 1288 C C . ARG A 1 158 ? 31.604 5.945 -38.039 1.00 80.81 158 ARG A C 1
ATOM 1290 O O . ARG A 1 158 ? 32.214 6.987 -37.830 1.00 80.81 158 ARG A O 1
ATOM 1297 N N . LYS A 1 159 ? 30.328 5.930 -38.445 1.00 80.62 159 LYS A N 1
ATOM 1298 C CA . LYS A 1 159 ? 29.558 7.147 -38.778 1.00 80.62 159 LYS A CA 1
ATOM 1299 C C . LYS A 1 159 ? 29.412 8.110 -37.598 1.00 80.62 159 LYS A C 1
ATOM 1301 O O . LYS A 1 159 ? 29.493 9.325 -37.772 1.00 80.62 159 LYS A O 1
ATOM 1306 N N . LEU A 1 160 ? 29.171 7.590 -36.392 1.00 74.31 160 LEU A N 1
ATOM 1307 C CA . LEU A 1 160 ? 29.089 8.410 -35.179 1.00 74.31 160 LEU A CA 1
ATOM 1308 C C . LEU A 1 160 ? 30.442 9.037 -34.833 1.00 74.31 160 LEU A C 1
ATOM 1310 O O . LEU A 1 160 ? 30.475 10.217 -34.490 1.00 74.31 160 LEU A O 1
ATOM 1314 N N . ASN A 1 161 ? 31.532 8.279 -34.972 1.00 76.81 161 ASN A N 1
ATOM 1315 C CA . ASN A 1 161 ? 32.891 8.760 -34.749 1.00 76.81 161 ASN A CA 1
ATOM 1316 C C . ASN A 1 161 ? 33.246 9.859 -35.763 1.00 76.81 161 ASN A C 1
ATOM 1318 O O . ASN A 1 161 ? 33.644 10.947 -35.371 1.00 76.81 161 ASN A O 1
ATOM 1322 N N . GLU A 1 162 ? 32.995 9.648 -37.057 1.00 77.56 162 GLU A N 1
ATOM 1323 C CA . GLU A 1 162 ? 33.189 10.674 -38.094 1.00 77.56 162 GLU A CA 1
ATOM 1324 C C . GLU A 1 162 ? 32.379 11.947 -37.818 1.00 77.56 162 GLU A C 1
ATOM 1326 O O . GLU A 1 162 ? 32.902 13.056 -37.914 1.00 77.56 162 GLU A O 1
ATOM 1331 N N . LYS A 1 163 ? 31.104 11.810 -37.433 1.00 78.56 163 LYS A N 1
ATOM 1332 C CA . LYS A 1 163 ? 30.249 12.952 -37.081 1.00 78.56 163 LYS A CA 1
ATOM 1333 C C . LYS A 1 163 ? 30.744 13.684 -35.831 1.00 78.56 163 LYS A C 1
ATOM 1335 O O . LYS A 1 163 ? 30.583 14.899 -35.749 1.00 78.56 163 LYS A O 1
ATOM 1340 N N . PHE A 1 164 ? 31.317 12.963 -34.870 1.00 74.25 164 PHE A N 1
ATOM 1341 C CA . PHE A 1 164 ? 31.951 13.534 -33.685 1.00 74.25 164 PHE A CA 1
ATOM 1342 C C . PHE A 1 164 ? 33.216 14.318 -34.061 1.00 74.25 164 PHE A C 1
ATOM 1344 O O . PHE A 1 164 ? 33.301 15.501 -33.741 1.00 74.25 164 PHE A O 1
ATOM 1351 N N . TRP A 1 165 ? 34.132 13.722 -34.833 1.00 70.56 165 TRP A N 1
ATOM 1352 C CA . TRP A 1 165 ? 35.365 14.384 -35.281 1.00 70.56 165 TRP A CA 1
ATOM 1353 C C . TRP A 1 165 ? 35.101 15.607 -36.166 1.00 70.56 165 TRP A C 1
ATOM 1355 O O . TRP A 1 165 ? 35.780 16.616 -36.020 1.00 70.56 165 TRP A O 1
ATOM 1365 N N . ARG A 1 166 ? 34.062 15.581 -37.012 1.00 68.00 166 ARG A N 1
ATOM 1366 C CA . ARG A 1 166 ? 33.637 16.747 -37.814 1.00 68.00 166 ARG A CA 1
ATOM 1367 C C . ARG A 1 166 ? 33.080 17.910 -36.987 1.00 68.00 166 ARG A C 1
ATOM 1369 O O . ARG A 1 166 ? 33.006 19.023 -37.492 1.00 68.00 166 ARG A O 1
ATOM 1376 N N . ARG A 1 167 ? 32.628 17.656 -35.756 1.00 65.69 167 ARG A N 1
ATOM 1377 C CA . ARG A 1 167 ? 32.053 18.671 -34.856 1.00 65.69 167 ARG A CA 1
ATOM 1378 C C . ARG A 1 167 ? 33.082 19.299 -33.924 1.00 65.69 167 ARG A C 1
ATOM 1380 O O . ARG A 1 167 ? 32.743 20.251 -33.228 1.00 65.69 167 ARG A O 1
ATOM 1387 N N . LEU A 1 168 ? 34.305 18.774 -33.884 1.00 60.12 168 LEU A N 1
ATOM 1388 C CA . LEU A 1 168 ? 35.366 19.372 -33.091 1.00 60.12 168 LEU A CA 1
ATOM 1389 C C . LEU A 1 168 ? 35.891 20.619 -33.816 1.00 60.12 168 LEU A C 1
ATOM 1391 O O . LEU A 1 168 ? 36.222 20.533 -35.001 1.00 60.12 168 LEU A O 1
ATOM 1395 N N . PRO A 1 169 ? 35.968 21.780 -33.141 1.00 58.59 169 PRO A N 1
ATOM 1396 C CA . PRO A 1 169 ? 36.546 22.969 -33.741 1.00 58.59 169 PRO A CA 1
ATOM 1397 C C . PRO A 1 169 ? 38.007 22.678 -34.082 1.00 58.59 169 PRO A C 1
ATOM 1399 O O . PRO A 1 169 ? 38.805 22.320 -33.212 1.00 58.59 169 PRO A O 1
ATOM 1402 N N . VAL A 1 170 ? 38.356 22.812 -35.362 1.00 65.62 170 VAL A N 1
ATOM 1403 C CA . VAL A 1 170 ? 39.742 22.713 -35.816 1.00 65.62 170 VAL A CA 1
ATOM 1404 C C . VAL A 1 170 ? 40.504 23.837 -35.123 1.00 65.62 170 VAL A C 1
ATOM 1406 O O . VAL A 1 170 ? 40.294 25.009 -35.434 1.00 65.62 170 VAL A O 1
ATOM 1409 N N . ARG A 1 171 ? 41.366 23.500 -34.155 1.00 56.53 171 ARG A N 1
ATOM 1410 C CA . ARG A 1 171 ? 42.309 24.470 -33.590 1.00 56.53 171 ARG A CA 1
ATOM 1411 C C . ARG A 1 171 ? 43.207 24.939 -34.734 1.00 56.53 171 ARG A C 1
ATOM 1413 O O . ARG A 1 171 ? 44.130 24.224 -35.120 1.00 56.53 171 ARG A O 1
ATOM 1420 N N . ARG A 1 172 ? 42.924 26.120 -35.290 1.00 51.50 172 ARG A N 1
ATOM 1421 C CA . ARG A 1 172 ? 43.892 26.843 -36.117 1.00 51.50 172 ARG A CA 1
ATOM 1422 C C . ARG A 1 172 ? 45.083 27.129 -35.206 1.00 51.50 172 ARG A C 1
ATOM 1424 O O . ARG A 1 172 ? 44.921 27.814 -34.200 1.00 51.50 172 ARG A O 1
ATOM 1431 N N . ARG A 1 173 ? 46.233 26.515 -35.496 1.00 51.53 173 ARG A N 1
ATOM 1432 C CA . ARG A 1 173 ? 47.497 26.924 -34.877 1.00 51.53 173 ARG A CA 1
ATOM 1433 C C . ARG A 1 173 ? 47.750 28.357 -35.345 1.00 51.53 173 ARG A C 1
ATOM 1435 O O . ARG A 1 173 ? 47.726 28.589 -36.553 1.00 51.53 173 ARG A O 1
ATOM 1442 N N . LEU A 1 174 ? 47.844 29.274 -34.383 1.00 54.34 174 LEU A N 1
ATOM 1443 C CA . LEU A 1 174 ? 48.387 30.616 -34.584 1.00 54.34 174 LEU A CA 1
ATOM 1444 C C . LEU A 1 174 ? 49.887 30.508 -34.859 1.00 54.34 174 LEU A C 1
ATOM 1446 O O . LEU A 1 174 ? 50.503 29.582 -34.278 1.00 54.34 174 LEU A O 1
#

pLDDT: mean 85.78, std 9.84, range [51.5, 95.88]

Radius of gyration: 29.46 Å; Cα contacts (8 Å, |Δi|>4): 128; chains: 1; bounding box: 75×44×73 Å

Sequence (174 aa):
MKVWSEEETDYLIYCLSDRSYNRKDIAEFLGRSVSSVSNKIYHLRKTQGVIDAKHYSDFEIKLIKNSYHRLGAKDLANVLGRSAHSLEKKASSLGVSRKNNKSVDVIKELKRLSNEGYYINQICKKLGMSHTLVLYYDSKYNLSLRRISKEQRKELNRKLNEKFWRRLPVRRRL

Secondary structure (DSSP, 8-state):
-PPPPHHHHHHHHHHHHSSS--HHHHHHHTT--HHHHHHHHHHHHHHT----SS---HHHHHHHHHHHHHHHHHHHHHHTT--HHHHHHHHHHTT-----HHHHHHHHHHHHHHHTT--HHHHHHHHT--HHHHHHHHHHTT-------HHHHHHHHHHHHHHHHTTS------